Protein AF-A0A5Q2MW19-F1 (afdb_monomer_lite)

Sequence (85 aa):
MAYRLRKKELQIFGDLFIEELELLHHKIKERGIEQIEVIDLAQLKRVDFASLQWLILLTKQQMNAKWHWPTTGELAKIRQLLNSQ

Foldseek 3Di:
DQWDDDQQETEGAEEDEPVVVVVVVVVCVVVPLQSRDDYHCPHYDYYDPVRVVVVLVSVVVNVVVPDDDPDDDPVVVVVVVVVPD

Organism: NCBI:txid356322

Radius of gyration: 12.27 Å; chains: 1; bounding box: 31×28×30 Å

Secondary structure (DSSP, 8-state):
--EEEETTEEEEEEEE-HHHHHHHHHHHHHH-GGG--EEEEEEEEEE-HHHHHHHHHHHHHHHHTT------TTHHHHHHHHT--

Structure (mmCIF, N/CA/C/O backbone):
data_AF-A0A5Q2MW19-F1
#
_entry.id   AF-A0A5Q2MW19-F1
#
loop_
_atom_site.group_PDB
_atom_site.id
_atom_site.type_symbol
_atom_site.label_atom_id
_atom_site.label_alt_id
_atom_site.label_comp_id
_atom_site.label_asym_id
_atom_site.label_entity_id
_atom_site.label_seq_id
_atom_site.pdbx_PDB_ins_code
_atom_site.Cartn_x
_atom_site.Cartn_y
_atom_site.Cartn_z
_atom_site.occupancy
_atom_site.B_iso_or_equiv
_atom_site.auth_seq_id
_atom_site.auth_comp_id
_atom_site.auth_asym_id
_atom_site.auth_atom_id
_atom_site.pdbx_PDB_model_num
ATOM 1 N N . MET A 1 1 ? -3.537 2.822 -14.672 1.00 71.75 1 MET A N 1
ATOM 2 C CA . MET A 1 1 ? -3.963 3.078 -13.288 1.00 71.75 1 MET A CA 1
ATOM 3 C C . MET A 1 1 ? -3.963 1.753 -12.556 1.00 71.75 1 MET A C 1
ATOM 5 O O . MET A 1 1 ? -4.958 1.046 -12.636 1.00 71.75 1 MET A O 1
ATOM 9 N N . ALA A 1 2 ? -2.853 1.399 -11.907 1.00 86.75 2 ALA A N 1
ATOM 10 C CA . ALA A 1 2 ? -2.676 0.136 -11.183 1.00 86.75 2 ALA A CA 1
ATOM 11 C C . ALA A 1 2 ? -3.324 0.100 -9.791 1.00 86.75 2 ALA A C 1
ATOM 13 O O . ALA A 1 2 ? -2.986 -0.744 -8.966 1.00 86.75 2 ALA A O 1
ATOM 14 N N . TYR A 1 3 ? -4.235 1.026 -9.479 1.00 91.94 3 TYR A N 1
ATOM 15 C CA . TYR A 1 3 ? -4.862 1.074 -8.163 1.00 91.94 3 TYR A CA 1
ATOM 16 C C . TYR A 1 3 ? -6.297 1.599 -8.190 1.00 91.94 3 TYR A C 1
ATOM 18 O O . TYR A 1 3 ? -6.719 2.328 -9.092 1.00 91.94 3 TYR A O 1
ATOM 26 N N . ARG A 1 4 ? -7.059 1.244 -7.152 1.00 90.62 4 ARG A N 1
ATOM 27 C CA . ARG A 1 4 ? -8.411 1.741 -6.878 1.00 90.62 4 ARG A CA 1
ATOM 28 C C . ARG A 1 4 ? -8.597 1.932 -5.376 1.00 90.62 4 ARG A C 1
ATOM 30 O O . ARG A 1 4 ? -8.339 1.024 -4.594 1.00 90.62 4 ARG A O 1
ATOM 37 N N . LEU A 1 5 ? -9.119 3.096 -4.991 1.00 90.56 5 LEU A N 1
ATOM 38 C CA . LEU A 1 5 ? -9.521 3.400 -3.617 1.00 90.56 5 LEU A CA 1
ATOM 39 C C . LEU A 1 5 ? -11.042 3.221 -3.473 1.00 90.56 5 LEU A C 1
ATOM 41 O O . LEU A 1 5 ? -11.813 3.862 -4.183 1.00 90.56 5 LEU A O 1
ATOM 45 N N . ARG A 1 6 ? -11.477 2.347 -2.560 1.00 88.69 6 ARG A N 1
ATOM 46 C CA . ARG A 1 6 ? -12.886 2.122 -2.162 1.00 88.69 6 ARG A CA 1
ATOM 47 C C . ARG A 1 6 ? -13.089 2.530 -0.704 1.00 88.69 6 ARG A C 1
ATOM 49 O O . ARG A 1 6 ? -12.100 2.678 -0.004 1.00 88.69 6 ARG A O 1
ATOM 56 N N . LYS A 1 7 ? -14.333 2.626 -0.205 1.00 86.19 7 LYS A N 1
ATOM 57 C CA . LYS A 1 7 ? -14.713 3.184 1.123 1.00 86.19 7 LYS A CA 1
ATOM 58 C C . LYS A 1 7 ? -13.799 2.846 2.315 1.00 86.19 7 LYS A C 1
ATOM 60 O O . LYS A 1 7 ? -13.613 3.719 3.153 1.00 86.19 7 LYS A O 1
ATOM 65 N N . LYS A 1 8 ? -13.200 1.648 2.375 1.00 88.62 8 LYS A N 1
ATOM 66 C CA . LYS A 1 8 ? -12.101 1.269 3.302 1.00 88.62 8 LYS A CA 1
ATOM 67 C C . LYS A 1 8 ? -11.005 0.396 2.647 1.00 88.62 8 LYS A C 1
ATOM 69 O O . LYS A 1 8 ? -10.127 -0.120 3.324 1.00 88.62 8 LYS A O 1
ATOM 74 N N . GLU A 1 9 ? -11.139 0.232 1.328 1.00 88.75 9 GLU A N 1
ATOM 75 C CA . GLU A 1 9 ? -10.331 -0.531 0.364 1.00 88.75 9 GLU A CA 1
ATOM 76 C C . GLU A 1 9 ? -9.161 0.253 -0.261 1.00 88.75 9 GLU A C 1
ATOM 78 O O . GLU A 1 9 ? -9.465 1.254 -0.917 1.00 88.75 9 GLU A O 1
ATOM 83 N N . LEU A 1 10 ? -7.896 -0.179 -0.188 1.00 90.31 10 LEU A N 1
ATOM 84 C CA . LEU A 1 10 ? -6.906 0.095 -1.244 1.00 90.31 10 LEU A CA 1
ATOM 85 C C . LEU A 1 10 ? -6.636 -1.192 -2.027 1.00 90.31 10 LEU A C 1
ATOM 87 O O . LEU A 1 10 ? -6.046 -2.122 -1.498 1.00 90.31 10 LEU A O 1
ATOM 91 N N . GLN A 1 11 ? -7.033 -1.231 -3.296 1.00 91.31 11 GLN A N 1
ATOM 92 C CA . GLN A 1 11 ? -6.750 -2.350 -4.192 1.00 91.31 11 GLN A CA 1
ATOM 93 C C . GLN A 1 11 ? -5.654 -1.952 -5.180 1.00 91.31 11 GLN A C 1
ATOM 95 O O . GLN A 1 11 ? -5.781 -0.914 -5.834 1.00 91.31 11 GLN A O 1
ATOM 100 N N . ILE A 1 12 ? 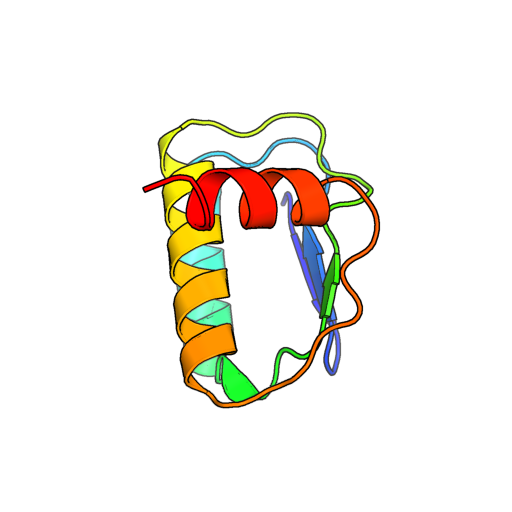-4.617 -2.778 -5.312 1.00 90.81 12 ILE A N 1
ATOM 101 C CA . ILE A 1 12 ? -3.521 -2.617 -6.274 1.00 90.81 12 ILE A CA 1
ATOM 102 C C . ILE A 1 12 ? -3.550 -3.798 -7.245 1.00 90.81 12 ILE A C 1
ATOM 104 O O . ILE A 1 12 ? -3.639 -4.957 -6.841 1.00 90.81 12 ILE A O 1
ATOM 108 N N . PHE A 1 13 ? -3.520 -3.502 -8.540 1.00 91.94 13 PHE A N 1
ATOM 109 C CA . PHE A 1 13 ? -3.710 -4.475 -9.610 1.00 91.94 13 PHE A CA 1
ATOM 110 C C . PHE A 1 13 ? -2.832 -4.158 -10.820 1.00 91.94 13 PHE A C 1
ATOM 112 O O . PHE A 1 13 ? -2.540 -3.003 -11.094 1.00 91.94 13 PHE A O 1
ATOM 119 N N . GLY A 1 14 ? -2.464 -5.169 -11.604 1.00 91.12 14 GLY A N 1
ATOM 120 C CA . GLY A 1 14 ? -1.609 -4.963 -12.774 1.00 91.12 14 GLY A CA 1
ATOM 121 C C . GLY A 1 14 ? -0.162 -4.672 -12.376 1.00 91.12 14 GLY A C 1
ATOM 122 O O . GLY A 1 14 ? 0.377 -5.356 -11.511 1.00 91.12 14 GLY A O 1
ATOM 123 N N . ASP A 1 15 ? 0.475 -3.702 -13.026 1.00 91.94 15 ASP A N 1
ATOM 124 C CA . ASP A 1 15 ? 1.887 -3.385 -12.805 1.00 91.94 15 ASP A CA 1
ATOM 125 C C . ASP A 1 15 ? 2.027 -2.062 -12.047 1.00 91.94 15 ASP A C 1
ATOM 127 O O . ASP A 1 15 ? 1.539 -1.042 -12.526 1.00 91.94 15 ASP A O 1
ATOM 131 N N . LEU A 1 16 ? 2.690 -2.077 -10.890 1.00 90.00 16 LEU A N 1
ATOM 132 C CA . LEU A 1 16 ? 2.919 -0.891 -10.067 1.00 90.00 16 LEU A CA 1
ATOM 133 C C . LEU A 1 16 ? 4.356 -0.381 -10.246 1.00 90.00 16 LEU A C 1
ATOM 135 O O . LEU A 1 16 ? 5.314 -1.055 -9.859 1.00 90.00 16 LEU A O 1
ATOM 139 N N . PHE A 1 17 ? 4.480 0.822 -10.799 1.00 90.44 17 PHE A N 1
ATOM 140 C CA . PHE A 1 17 ? 5.748 1.526 -10.992 1.00 90.44 17 PHE A CA 1
ATOM 141 C C . PHE A 1 17 ? 5.750 2.867 -10.257 1.00 90.44 17 PHE A C 1
ATOM 143 O O . PHE A 1 17 ? 4.685 3.401 -9.919 1.00 90.44 17 PHE A O 1
ATOM 150 N N . ILE A 1 18 ? 6.944 3.414 -10.021 1.00 85.62 18 ILE A N 1
ATOM 151 C CA . ILE A 1 18 ? 7.139 4.635 -9.232 1.00 85.62 18 ILE A CA 1
ATOM 152 C C . ILE A 1 18 ? 6.313 5.831 -9.733 1.00 85.62 18 ILE A C 1
ATOM 154 O O . ILE A 1 18 ? 5.816 6.613 -8.923 1.00 85.62 18 ILE A O 1
ATOM 158 N N . GLU A 1 19 ? 6.085 5.943 -11.042 1.00 86.31 19 GLU A N 1
ATOM 159 C CA . GLU A 1 19 ? 5.325 7.033 -11.659 1.00 86.31 19 GLU A CA 1
ATOM 160 C C . GLU A 1 19 ? 3.849 7.044 -11.229 1.00 86.31 19 GLU A C 1
ATOM 162 O O . GLU A 1 19 ? 3.213 8.097 -11.191 1.00 86.31 19 GLU A O 1
ATOM 167 N N . GLU A 1 20 ? 3.284 5.887 -10.866 1.00 82.75 20 GLU A N 1
ATOM 168 C CA . GLU A 1 20 ? 1.905 5.796 -10.376 1.00 82.75 20 GLU A CA 1
ATOM 169 C C . GLU A 1 20 ? 1.791 6.024 -8.853 1.00 82.75 20 GLU A C 1
ATOM 171 O O . GLU A 1 20 ? 0.682 6.247 -8.346 1.00 82.75 20 GLU A O 1
ATOM 176 N N . LEU A 1 21 ? 2.914 6.022 -8.120 1.00 85.19 21 LEU A N 1
ATOM 177 C CA . LEU A 1 21 ? 2.937 6.171 -6.661 1.00 85.19 21 LEU A CA 1
ATOM 178 C C . LEU A 1 21 ? 2.668 7.592 -6.188 1.00 85.19 21 LEU A C 1
ATOM 180 O O . LEU A 1 21 ? 2.013 7.749 -5.162 1.00 85.19 21 LEU A O 1
ATOM 184 N N . GLU A 1 22 ? 3.159 8.624 -6.879 1.00 84.44 22 GLU A N 1
ATOM 185 C CA . GLU A 1 22 ? 3.002 10.010 -6.409 1.00 84.44 22 GLU A CA 1
ATOM 186 C C . GLU A 1 22 ? 1.522 10.382 -6.266 1.00 84.44 22 GLU A C 1
ATOM 188 O O . GLU A 1 22 ? 1.081 10.867 -5.219 1.00 84.44 22 GLU A O 1
ATOM 193 N N . LEU A 1 23 ? 0.727 10.060 -7.290 1.00 86.19 23 LEU A N 1
ATOM 194 C CA . LEU A 1 23 ? -0.711 10.310 -7.282 1.00 86.19 23 LEU A CA 1
ATOM 195 C C . LEU A 1 23 ? -1.437 9.440 -6.247 1.00 86.19 23 LEU A C 1
ATOM 197 O O . LEU A 1 23 ? -2.377 9.903 -5.599 1.00 86.19 23 LEU A O 1
ATOM 201 N N . LEU A 1 24 ? -1.025 8.179 -6.087 1.00 88.44 24 LEU A N 1
ATOM 202 C CA . LEU A 1 24 ? -1.598 7.288 -5.080 1.00 88.44 24 LEU A CA 1
ATOM 203 C C . LEU A 1 24 ? -1.310 7.799 -3.662 1.00 88.44 24 LEU A C 1
ATOM 205 O O . LEU A 1 24 ? -2.223 7.888 -2.843 1.00 88.44 24 LEU A O 1
ATOM 209 N N . HIS A 1 25 ? -0.068 8.185 -3.384 1.00 87.56 25 HIS A N 1
ATOM 210 C CA . HIS A 1 25 ? 0.350 8.732 -2.101 1.00 87.56 25 HIS A CA 1
ATOM 211 C C . HIS A 1 25 ? -0.433 10.002 -1.761 1.00 87.56 25 HIS A C 1
ATOM 213 O O . HIS A 1 25 ? -0.936 10.119 -0.643 1.00 87.56 25 HIS A O 1
ATOM 219 N N . HIS A 1 26 ? -0.614 10.908 -2.725 1.00 88.75 26 HIS A N 1
ATOM 220 C CA . HIS A 1 26 ? -1.440 12.095 -2.528 1.00 88.75 26 HIS A CA 1
ATOM 221 C C . HIS A 1 26 ? -2.877 11.731 -2.126 1.00 88.75 26 HIS A C 1
ATOM 223 O O . HIS A 1 26 ? -3.347 12.178 -1.083 1.00 88.75 26 HIS A O 1
ATOM 229 N N . LYS A 1 27 ? -3.532 10.828 -2.868 1.00 88.81 27 LYS A N 1
ATOM 230 C CA . LYS A 1 27 ? -4.909 10.392 -2.571 1.00 88.81 27 LYS A CA 1
ATOM 231 C C . LYS A 1 27 ? -5.048 9.691 -1.219 1.00 88.81 27 LYS A C 1
ATOM 233 O O . LYS A 1 27 ? -6.070 9.836 -0.554 1.00 88.81 27 LYS A O 1
ATOM 238 N N . ILE A 1 28 ? -4.046 8.915 -0.806 1.00 89.00 28 ILE A N 1
ATOM 239 C CA . ILE A 1 28 ? -4.022 8.290 0.525 1.00 89.00 28 ILE A CA 1
ATOM 240 C C . ILE A 1 28 ? -3.888 9.360 1.609 1.00 89.00 28 ILE A C 1
ATOM 242 O O . ILE A 1 28 ? -4.591 9.298 2.613 1.00 89.00 28 ILE A O 1
ATOM 246 N N . LYS A 1 29 ? -3.019 10.354 1.401 1.00 86.25 29 LYS A N 1
ATOM 247 C CA . LYS A 1 29 ? -2.808 11.450 2.350 1.00 86.25 29 LYS A CA 1
ATOM 248 C C . LYS A 1 29 ? -4.052 12.326 2.503 1.00 86.25 29 LYS A C 1
ATOM 250 O O . LYS A 1 29 ? -4.397 12.666 3.627 1.00 86.25 29 LYS A O 1
ATOM 255 N N . GLU A 1 30 ? -4.733 12.655 1.406 1.00 88.06 30 GLU A N 1
ATOM 256 C CA . GLU A 1 30 ? -6.004 13.397 1.432 1.00 88.06 30 GLU A CA 1
ATOM 257 C C . GLU A 1 30 ? -7.097 12.637 2.183 1.00 88.06 30 GLU A C 1
ATOM 259 O O . GLU A 1 30 ? -7.895 13.224 2.910 1.00 88.06 30 GLU A O 1
ATOM 264 N N . ARG A 1 31 ? -7.130 11.315 2.007 1.00 85.19 31 ARG A N 1
ATOM 265 C CA . ARG A 1 31 ? -8.127 10.454 2.633 1.00 85.19 31 ARG A CA 1
ATOM 266 C C . ARG A 1 31 ? -7.837 10.143 4.103 1.00 85.19 31 ARG A C 1
ATOM 268 O O . ARG A 1 31 ? -8.771 9.836 4.836 1.00 85.19 31 ARG A O 1
ATOM 275 N N . GLY A 1 32 ? -6.577 10.194 4.518 1.00 85.94 32 GLY A N 1
ATOM 276 C CA . GLY A 1 32 ? -6.125 9.656 5.796 1.00 85.94 32 GLY A CA 1
ATOM 277 C C . GLY A 1 32 ? -5.828 8.160 5.684 1.00 85.94 32 GLY A C 1
ATOM 278 O O . GLY A 1 32 ? -6.689 7.349 5.325 1.00 85.94 32 GLY A O 1
ATOM 279 N N . ILE A 1 33 ? -4.585 7.782 5.986 1.00 82.69 33 ILE A N 1
ATOM 280 C CA . ILE A 1 33 ? -4.112 6.392 5.927 1.00 82.69 33 ILE A CA 1
ATOM 281 C C . ILE A 1 33 ? -4.863 5.484 6.912 1.00 82.69 33 ILE A C 1
ATOM 283 O O . ILE A 1 33 ? -5.051 4.300 6.645 1.00 82.69 33 ILE A O 1
ATOM 287 N N . GLU A 1 34 ? -5.343 6.058 8.013 1.00 81.50 34 GLU A N 1
ATOM 288 C CA . GLU A 1 34 ? -6.147 5.422 9.052 1.00 81.50 34 GLU A CA 1
ATOM 289 C C . GLU A 1 34 ? -7.534 4.977 8.571 1.00 81.50 34 GLU A C 1
ATOM 291 O O . GLU A 1 34 ? -8.164 4.133 9.202 1.00 81.50 34 GLU A O 1
ATOM 296 N N . GLN A 1 35 ? -8.019 5.518 7.448 1.00 84.44 35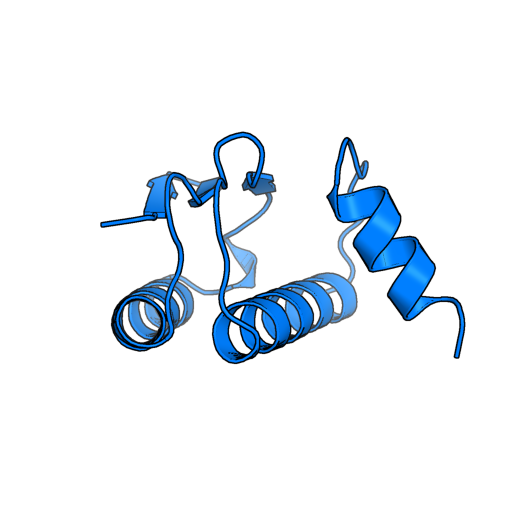 GLN A N 1
ATOM 297 C CA . GLN A 1 35 ? -9.294 5.110 6.851 1.00 84.44 35 GLN A CA 1
ATOM 298 C C . GLN A 1 35 ? -9.159 3.927 5.887 1.00 84.44 35 GLN A C 1
ATOM 300 O O . GLN A 1 35 ? -10.166 3.406 5.392 1.00 84.44 35 GLN A O 1
ATOM 305 N N . ILE A 1 36 ? -7.926 3.541 5.559 1.00 85.62 36 ILE A N 1
ATOM 306 C CA . ILE A 1 36 ? -7.639 2.379 4.727 1.00 85.62 36 ILE A CA 1
ATOM 307 C C . ILE A 1 36 ? -7.456 1.212 5.676 1.00 85.62 36 ILE A C 1
ATOM 309 O O . ILE A 1 36 ? -6.453 1.107 6.372 1.00 85.62 36 ILE A O 1
ATOM 313 N N . GLU A 1 37 ? -8.450 0.341 5.699 1.00 84.81 37 GLU A N 1
ATOM 314 C CA . GLU A 1 37 ? -8.363 -0.883 6.465 1.00 84.81 37 GLU A CA 1
ATOM 315 C C . GLU A 1 37 ? -7.584 -1.886 5.607 1.00 84.81 37 GLU A C 1
ATOM 317 O O . GLU A 1 37 ? -6.443 -2.212 5.909 1.00 84.81 37 GLU A O 1
ATOM 322 N N . VAL A 1 38 ? -8.136 -2.318 4.477 1.00 84.25 38 VAL A N 1
ATOM 323 C CA . VAL A 1 38 ? -7.538 -3.414 3.705 1.00 84.25 38 VAL A CA 1
ATOM 324 C C . VAL A 1 38 ? -6.600 -2.867 2.619 1.00 84.25 38 VAL A C 1
ATOM 326 O O . VAL A 1 38 ? -6.951 -1.921 1.911 1.00 84.25 38 VAL A O 1
ATOM 329 N N . ILE A 1 39 ? -5.440 -3.504 2.430 1.00 86.62 39 ILE A N 1
ATOM 330 C CA . ILE A 1 39 ? -4.613 -3.352 1.222 1.00 86.62 39 ILE A CA 1
ATOM 331 C C . ILE A 1 39 ? -4.663 -4.676 0.446 1.00 86.62 39 ILE A C 1
ATOM 333 O O . ILE A 1 39 ? -4.033 -5.656 0.843 1.00 86.62 39 ILE A O 1
ATOM 337 N N . ASP A 1 40 ? -5.434 -4.717 -0.641 1.00 87.00 40 ASP A N 1
ATOM 338 C CA . ASP A 1 40 ? -5.557 -5.880 -1.524 1.00 87.00 40 ASP A CA 1
ATOM 339 C C . ASP A 1 40 ? -4.494 -5.836 -2.630 1.00 87.00 40 ASP A C 1
ATOM 341 O O . ASP A 1 40 ? -4.501 -4.948 -3.485 1.00 87.00 40 ASP A O 1
ATOM 345 N N . LEU A 1 41 ? -3.594 -6.822 -2.613 1.00 89.31 41 LEU A N 1
ATOM 346 C CA . LEU A 1 41 ? -2.533 -7.018 -3.604 1.00 89.31 41 LEU A CA 1
ATOM 347 C C . LEU A 1 41 ? -2.775 -8.254 -4.489 1.00 89.31 41 LEU A C 1
ATOM 349 O O . LEU A 1 41 ? -1.891 -8.633 -5.251 1.00 89.31 41 LEU A O 1
ATOM 353 N N . ALA A 1 42 ? -3.940 -8.910 -4.407 1.00 87.25 42 ALA A N 1
ATOM 354 C CA . ALA A 1 42 ? -4.180 -10.201 -5.061 1.00 87.25 42 ALA A CA 1
ATOM 355 C C . ALA A 1 42 ? -4.054 -10.162 -6.594 1.00 87.25 42 ALA A C 1
ATOM 357 O O . ALA A 1 42 ? -3.804 -11.188 -7.223 1.00 87.25 42 ALA A O 1
ATOM 358 N N . GLN A 1 43 ? -4.240 -8.988 -7.203 1.00 89.12 43 GLN A N 1
ATOM 359 C CA . GLN A 1 43 ? -4.143 -8.790 -8.651 1.00 89.12 43 GLN A CA 1
ATOM 360 C C . GLN A 1 43 ? -2.857 -8.068 -9.080 1.00 89.12 43 GLN A C 1
ATOM 362 O O . GLN A 1 43 ? -2.736 -7.690 -10.250 1.00 89.12 43 GLN A O 1
ATOM 367 N N . LEU A 1 44 ? -1.911 -7.853 -8.162 1.00 91.50 44 LEU A N 1
ATOM 368 C CA . LEU A 1 44 ? -0.600 -7.297 -8.481 1.00 91.50 44 LEU A CA 1
ATOM 369 C C . LEU A 1 44 ? 0.194 -8.314 -9.313 1.00 91.50 44 LEU A C 1
ATOM 371 O O . LEU A 1 44 ? 0.317 -9.479 -8.945 1.00 91.50 44 LEU A O 1
ATOM 375 N N . LYS A 1 45 ? 0.719 -7.874 -10.456 1.00 89.94 45 LYS A N 1
ATOM 376 C CA . LYS A 1 45 ? 1.492 -8.701 -11.392 1.00 89.94 45 LYS A CA 1
ATOM 377 C C . LYS A 1 45 ? 2.979 -8.399 -11.318 1.00 89.94 45 LYS A C 1
ATOM 379 O O . LYS A 1 45 ? 3.785 -9.320 -11.232 1.00 89.94 45 LYS A O 1
ATOM 384 N N . ARG A 1 46 ? 3.345 -7.118 -11.385 1.00 90.56 46 ARG A N 1
ATOM 385 C CA . ARG A 1 46 ? 4.736 -6.654 -11.331 1.00 90.56 46 ARG A CA 1
ATOM 386 C C . ARG A 1 46 ? 4.833 -5.424 -10.452 1.00 90.56 46 ARG A C 1
ATOM 388 O O . ARG A 1 46 ? 3.905 -4.624 -10.388 1.00 90.56 46 ARG A O 1
ATOM 395 N N . VAL A 1 47 ? 5.969 -5.286 -9.789 1.00 91.12 47 VAL A N 1
ATOM 396 C CA . VAL A 1 47 ? 6.275 -4.145 -8.936 1.00 91.12 47 VAL A CA 1
ATOM 397 C C . VAL A 1 47 ? 7.758 -3.835 -9.067 1.00 91.12 47 VAL A C 1
ATOM 399 O O . VAL A 1 47 ? 8.583 -4.750 -9.019 1.00 91.12 47 VAL A O 1
ATOM 402 N N . ASP A 1 48 ? 8.104 -2.570 -9.290 1.00 92.19 48 ASP A N 1
ATOM 403 C CA . ASP A 1 48 ? 9.503 -2.153 -9.229 1.00 92.19 48 ASP A CA 1
ATOM 404 C C . ASP A 1 48 ? 9.987 -2.050 -7.773 1.00 92.19 48 ASP A C 1
ATOM 406 O O . ASP A 1 48 ? 9.217 -2.068 -6.807 1.00 92.19 48 ASP A O 1
ATOM 410 N N . PHE A 1 49 ? 11.303 -1.972 -7.593 1.00 88.81 49 PHE A N 1
ATOM 411 C CA . PHE A 1 49 ? 11.884 -1.949 -6.255 1.00 88.81 49 PHE A CA 1
ATOM 412 C C . PHE A 1 49 ? 11.417 -0.736 -5.433 1.00 88.81 49 PHE A C 1
ATOM 414 O O . PHE A 1 49 ? 11.144 -0.868 -4.240 1.00 88.81 49 PHE A O 1
ATOM 421 N N . ALA A 1 50 ? 11.283 0.433 -6.062 1.00 89.06 50 ALA A N 1
ATOM 422 C CA . ALA A 1 50 ? 10.866 1.654 -5.380 1.00 89.06 50 ALA A CA 1
ATOM 423 C C . ALA A 1 50 ? 9.412 1.575 -4.882 1.00 89.06 50 ALA A C 1
ATOM 425 O O . ALA A 1 50 ? 9.131 1.917 -3.732 1.00 89.06 50 ALA A O 1
ATOM 426 N N . SER A 1 51 ? 8.504 1.047 -5.702 1.00 89.38 51 SER A N 1
ATOM 427 C CA . SER A 1 51 ? 7.101 0.820 -5.345 1.00 89.38 51 SER A CA 1
ATOM 428 C C . SER A 1 51 ? 6.952 -0.222 -4.256 1.00 89.38 51 SER A C 1
ATOM 430 O O . SER A 1 51 ? 6.142 -0.047 -3.346 1.00 89.38 51 SER A O 1
ATOM 432 N N . LEU A 1 52 ? 7.778 -1.269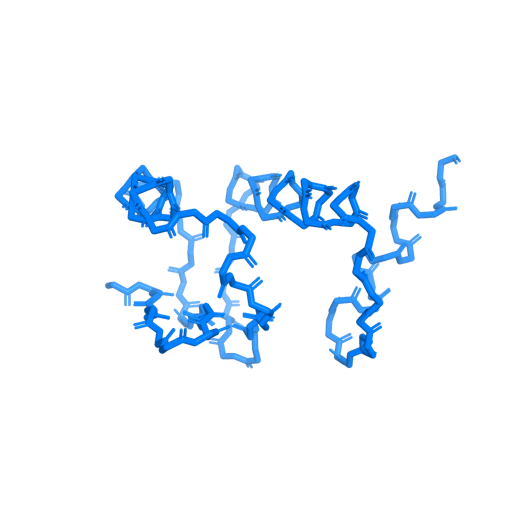 -4.277 1.00 87.81 52 LEU A N 1
ATOM 433 C CA . LEU A 1 52 ? 7.815 -2.245 -3.196 1.00 87.81 52 LEU A CA 1
ATOM 434 C C . LEU A 1 52 ? 8.247 -1.602 -1.867 1.00 87.81 52 LEU A C 1
ATOM 436 O O . LEU A 1 52 ? 7.601 -1.825 -0.843 1.00 87.81 52 LEU A O 1
ATOM 440 N N . GLN A 1 53 ? 9.302 -0.777 -1.872 1.00 87.94 53 GLN A N 1
ATOM 441 C CA . GLN A 1 53 ? 9.747 -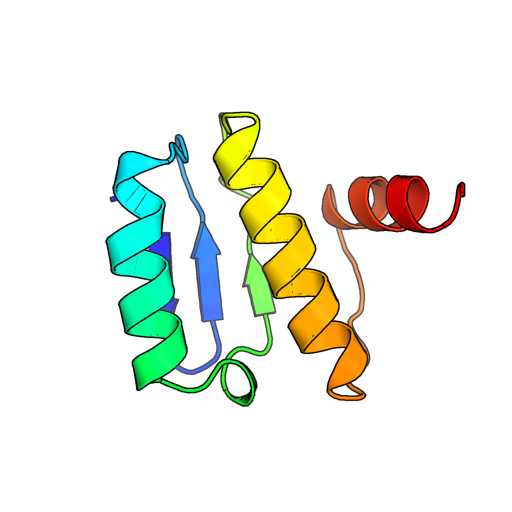0.050 -0.674 1.00 87.94 53 GLN A CA 1
ATOM 442 C C . GLN A 1 53 ? 8.654 0.879 -0.138 1.00 87.94 53 GLN A C 1
ATOM 444 O O . GLN A 1 53 ? 8.407 0.915 1.069 1.00 87.94 53 GLN A O 1
ATOM 449 N N . TRP A 1 54 ? 7.953 1.583 -1.027 1.00 88.81 54 TRP A N 1
ATOM 450 C CA . TRP A 1 54 ? 6.839 2.442 -0.644 1.00 88.81 54 TRP A CA 1
ATOM 451 C C . TRP A 1 54 ? 5.682 1.650 -0.017 1.00 88.81 54 TRP A C 1
ATOM 453 O O . TRP A 1 54 ? 5.186 2.042 1.039 1.00 88.81 54 TRP A O 1
ATOM 463 N N . LEU A 1 55 ? 5.306 0.495 -0.585 1.00 86.44 55 LEU A N 1
ATOM 464 C CA . LEU A 1 55 ? 4.276 -0.384 -0.010 1.00 86.44 55 LEU A CA 1
ATOM 465 C C . LEU A 1 55 ? 4.659 -0.894 1.380 1.00 86.44 55 LEU A C 1
ATOM 467 O O . LEU A 1 55 ? 3.820 -0.935 2.283 1.00 86.44 55 LEU A O 1
ATOM 471 N N . ILE A 1 56 ? 5.929 -1.251 1.578 1.00 85.19 56 ILE A N 1
ATOM 472 C CA . ILE A 1 56 ? 6.451 -1.648 2.889 1.00 85.19 56 ILE A CA 1
ATOM 473 C C . ILE A 1 56 ? 6.317 -0.492 3.884 1.00 85.19 56 ILE A C 1
ATOM 475 O O . ILE A 1 56 ? 5.869 -0.700 5.013 1.00 85.19 56 ILE A O 1
ATOM 479 N N . LEU A 1 57 ? 6.682 0.727 3.479 1.00 85.31 57 LEU A N 1
ATOM 480 C CA . LEU A 1 57 ? 6.604 1.909 4.334 1.00 85.31 57 LEU A CA 1
ATOM 481 C C . LEU A 1 57 ? 5.152 2.235 4.717 1.00 85.31 57 LEU A C 1
ATOM 483 O O . LEU A 1 57 ? 4.866 2.464 5.892 1.00 85.31 57 LEU A O 1
ATOM 487 N N . LEU A 1 58 ? 4.238 2.170 3.746 1.00 83.00 58 LEU A N 1
ATOM 488 C CA . LEU A 1 58 ? 2.799 2.349 3.939 1.00 83.00 58 LEU A CA 1
ATOM 489 C C . LEU A 1 58 ? 2.239 1.320 4.933 1.00 83.00 58 LEU A C 1
ATOM 491 O O . LEU A 1 58 ? 1.541 1.671 5.883 1.00 83.00 58 LEU A O 1
ATOM 4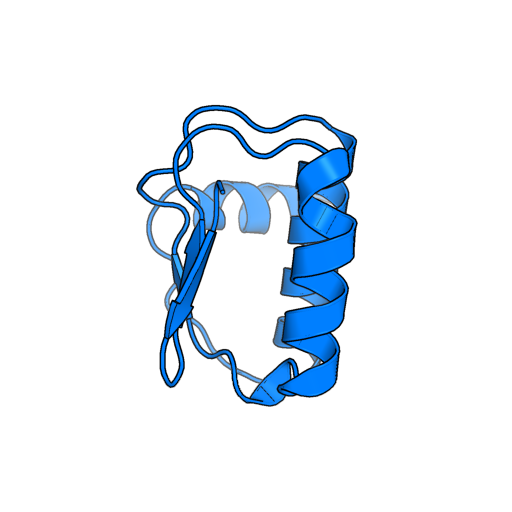95 N N . THR A 1 59 ? 2.614 0.050 4.766 1.00 77.44 59 THR A N 1
ATOM 496 C CA . THR A 1 59 ? 2.188 -1.039 5.658 1.00 77.44 59 THR A CA 1
ATOM 497 C C . THR A 1 59 ? 2.722 -0.833 7.080 1.00 77.44 59 THR A C 1
ATOM 499 O O . THR A 1 59 ? 1.989 -1.013 8.050 1.00 77.44 59 THR A O 1
ATOM 502 N N . LYS A 1 60 ? 3.977 -0.384 7.237 1.00 77.81 60 LYS A N 1
ATOM 503 C CA . LYS A 1 60 ? 4.560 -0.050 8.550 1.00 77.81 60 LYS A CA 1
ATOM 504 C C . LYS A 1 60 ? 3.828 1.106 9.236 1.00 77.81 60 LYS A C 1
ATOM 506 O O . LYS A 1 60 ? 3.580 1.033 10.439 1.00 77.81 60 LYS A O 1
ATOM 511 N N . GLN A 1 61 ? 3.467 2.152 8.490 1.00 74.12 61 GLN A N 1
ATOM 512 C CA . GLN A 1 61 ? 2.686 3.275 9.020 1.00 74.12 61 GLN A CA 1
ATOM 513 C C . GLN A 1 61 ? 1.318 2.811 9.534 1.00 74.12 61 GLN A C 1
ATOM 515 O O . GLN A 1 61 ? 0.914 3.212 10.625 1.00 74.12 61 GLN A O 1
ATOM 520 N N . GLN A 1 62 ? 0.653 1.899 8.819 1.00 68.62 62 GLN A N 1
ATOM 521 C CA . GLN A 1 62 ? -0.592 1.289 9.290 1.00 68.62 62 GLN A CA 1
ATOM 522 C C . GLN A 1 62 ? -0.406 0.390 10.519 1.00 68.62 62 GLN A C 1
ATOM 524 O O . GLN A 1 62 ? -1.210 0.443 11.447 1.00 68.62 62 GLN A O 1
ATOM 529 N N . MET A 1 63 ? 0.658 -0.413 10.576 1.00 66.44 63 MET A N 1
ATOM 530 C CA . MET A 1 63 ? 0.928 -1.276 11.735 1.00 66.44 63 MET A CA 1
ATOM 531 C C . MET A 1 63 ? 1.200 -0.467 13.011 1.00 66.44 63 MET A C 1
ATOM 533 O O . MET A 1 63 ? 0.679 -0.801 14.078 1.00 66.44 63 MET A O 1
ATOM 537 N N . ASN A 1 64 ? 1.955 0.631 12.905 1.00 63.91 64 ASN A N 1
ATOM 538 C CA . ASN A 1 64 ? 2.197 1.543 14.026 1.00 63.91 64 ASN A CA 1
ATOM 539 C C . ASN A 1 64 ? 0.920 2.252 14.508 1.00 63.91 64 ASN A C 1
ATOM 541 O O . ASN A 1 64 ? 0.866 2.685 15.659 1.00 63.91 64 ASN A O 1
ATOM 545 N N . ALA A 1 65 ? -0.135 2.303 13.687 1.00 56.50 65 ALA A N 1
ATOM 546 C CA . ALA A 1 65 ? -1.442 2.829 14.074 1.00 56.50 65 ALA A CA 1
ATOM 547 C C . ALA A 1 65 ? -2.260 1.886 14.994 1.00 56.50 65 ALA A C 1
ATOM 549 O O . ALA A 1 65 ? -3.395 2.211 15.330 1.00 56.50 65 ALA A O 1
ATOM 550 N N . LYS A 1 66 ? -1.688 0.760 15.470 1.00 47.78 66 LYS A N 1
ATOM 551 C CA . LYS A 1 66 ? -2.295 -0.232 16.393 1.00 47.78 66 LYS A CA 1
ATOM 552 C C . LYS A 1 66 ? -3.499 -1.007 15.832 1.00 47.78 66 LYS A C 1
ATOM 554 O O . LYS A 1 66 ? -4.459 -1.255 16.558 1.00 47.78 66 LYS A O 1
ATOM 559 N N . TRP A 1 67 ? -3.463 -1.433 14.569 1.00 47.59 67 TRP A N 1
ATOM 560 C CA . TRP A 1 67 ? -4.540 -2.244 13.978 1.00 47.59 67 TRP A CA 1
ATOM 561 C C . TRP A 1 67 ? -4.079 -3.667 13.632 1.00 47.59 67 TRP A C 1
ATOM 563 O O . TRP A 1 67 ? -3.007 -3.881 13.068 1.00 47.59 67 TRP A O 1
ATOM 573 N N . HIS A 1 68 ? -4.887 -4.656 14.025 1.00 44.78 68 HIS A N 1
ATOM 574 C CA . HIS A 1 68 ? -4.658 -6.079 13.770 1.00 44.78 68 HIS A CA 1
ATOM 575 C C . HIS A 1 68 ? -5.222 -6.481 12.406 1.00 44.78 68 HIS A C 1
ATOM 577 O O . HIS A 1 68 ? -6.414 -6.325 12.162 1.00 44.78 68 HIS A O 1
ATOM 583 N N . TRP A 1 69 ? -4.375 -7.070 11.561 1.00 46.91 69 TRP A N 1
ATOM 584 C CA . TRP A 1 69 ? -4.772 -7.644 10.276 1.00 46.91 69 TRP A CA 1
ATOM 585 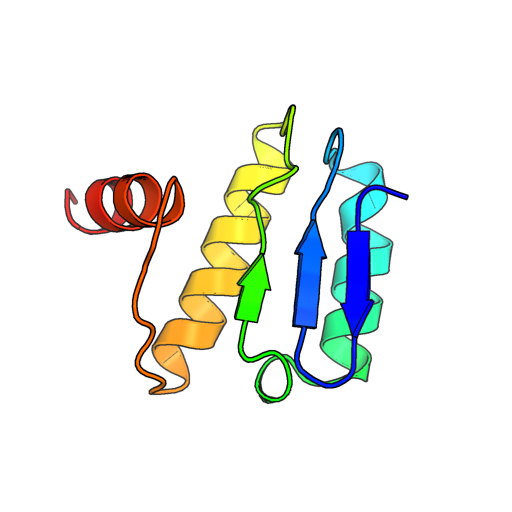C C . TRP A 1 69 ? -4.619 -9.169 10.263 1.00 46.91 69 TRP A C 1
ATOM 587 O O . TRP A 1 69 ? -3.529 -9.664 10.584 1.00 46.91 69 TRP A O 1
ATOM 597 N N . PRO A 1 70 ? -5.639 -9.929 9.814 1.00 44.16 70 PRO A N 1
ATOM 598 C CA . PRO A 1 70 ? -5.429 -11.272 9.298 1.00 44.16 70 PRO A CA 1
ATOM 599 C C . PRO A 1 70 ? -4.728 -11.149 7.939 1.00 44.16 70 PRO A C 1
ATOM 601 O O . PRO A 1 70 ? -5.303 -10.731 6.937 1.00 44.16 70 PRO A O 1
ATOM 604 N N . THR A 1 71 ? -3.437 -11.460 7.923 1.00 51.97 71 THR A N 1
ATOM 605 C CA . THR A 1 71 ? -2.609 -11.453 6.713 1.00 51.97 71 THR A CA 1
ATOM 606 C C . THR A 1 71 ? -2.916 -12.713 5.908 1.00 51.97 71 THR A C 1
ATOM 608 O O . THR A 1 71 ? -2.719 -13.818 6.405 1.00 51.97 71 THR A O 1
ATOM 611 N N . THR A 1 72 ? -3.400 -12.569 4.674 1.00 53.72 72 THR A N 1
ATOM 612 C CA . THR A 1 72 ? -3.567 -13.694 3.739 1.00 53.72 72 THR A CA 1
ATOM 613 C C . THR A 1 72 ? -2.758 -13.440 2.466 1.00 53.72 72 THR A C 1
ATOM 615 O O . THR A 1 72 ? -2.577 -12.297 2.048 1.00 53.72 72 THR A O 1
ATOM 618 N N . GLY A 1 73 ? -2.205 -14.505 1.877 1.00 63.22 73 GLY A N 1
ATOM 619 C CA . GLY A 1 73 ? -1.427 -14.430 0.635 1.00 63.22 73 GLY A CA 1
ATOM 620 C C . GLY A 1 73 ? -0.024 -13.823 0.784 1.00 63.22 73 GLY A C 1
ATOM 621 O O . GLY A 1 73 ? 0.676 -14.051 1.771 1.00 63.22 73 GLY A O 1
ATOM 622 N N . GLU A 1 74 ? 0.415 -13.068 -0.226 1.00 57.72 74 GLU A N 1
ATOM 623 C CA . GLU A 1 74 ? 1.798 -12.579 -0.377 1.00 57.72 74 GLU A CA 1
ATOM 624 C C . GLU A 1 74 ? 2.265 -11.622 0.735 1.00 57.72 74 GLU A C 1
ATOM 626 O O . GLU A 1 74 ? 3.459 -11.539 1.027 1.00 57.72 74 GLU A O 1
ATOM 631 N N . LEU A 1 75 ? 1.332 -10.983 1.446 1.00 59.59 75 LEU A N 1
ATOM 632 C CA . LEU A 1 75 ? 1.627 -10.162 2.625 1.00 59.59 75 LEU A CA 1
ATOM 633 C C . LEU A 1 75 ? 2.224 -10.970 3.788 1.00 59.59 75 LEU A C 1
ATOM 635 O O . LEU A 1 75 ? 2.971 -10.412 4.593 1.00 59.59 75 LEU A O 1
ATOM 639 N N . ALA A 1 76 ? 1.969 -12.282 3.864 1.00 59.84 76 ALA A N 1
ATOM 640 C CA . ALA A 1 76 ? 2.639 -13.150 4.831 1.00 59.84 76 ALA A CA 1
ATOM 641 C C . ALA A 1 76 ? 4.153 -13.224 4.566 1.00 59.84 76 ALA A C 1
ATOM 643 O O . ALA A 1 76 ? 4.935 -13.174 5.512 1.00 59.84 76 ALA A O 1
ATOM 644 N N . LYS A 1 77 ? 4.573 -13.248 3.291 1.00 61.44 77 LYS A N 1
ATOM 645 C CA . LYS A 1 77 ? 5.993 -13.262 2.900 1.00 61.44 77 LYS A CA 1
ATOM 646 C C . LYS A 1 77 ? 6.674 -11.931 3.224 1.00 61.44 77 LYS A C 1
ATOM 648 O O . LYS A 1 77 ? 7.785 -11.928 3.741 1.00 61.44 77 LYS A O 1
ATOM 653 N N . ILE A 1 78 ? 5.993 -10.804 2.989 1.00 62.78 78 ILE A N 1
ATOM 654 C CA . ILE A 1 78 ? 6.497 -9.467 3.353 1.00 62.78 78 ILE A CA 1
ATOM 655 C C . ILE A 1 78 ? 6.639 -9.347 4.875 1.00 62.78 78 ILE A C 1
ATOM 657 O O . ILE A 1 78 ? 7.672 -8.897 5.363 1.00 62.78 78 ILE A O 1
ATOM 661 N N . ARG A 1 79 ? 5.649 -9.812 5.646 1.00 63.72 79 ARG A N 1
ATOM 662 C CA . ARG A 1 79 ? 5.737 -9.857 7.113 1.00 63.72 79 ARG A CA 1
ATOM 663 C C . ARG A 1 79 ? 6.906 -10.719 7.592 1.00 63.72 79 ARG A C 1
ATOM 665 O O . ARG A 1 79 ? 7.610 -10.331 8.516 1.00 63.72 79 ARG A O 1
ATOM 672 N N . GLN A 1 80 ? 7.124 -11.866 6.956 1.00 62.62 80 GLN A N 1
ATOM 673 C CA . GLN A 1 80 ? 8.228 -12.766 7.278 1.00 62.62 80 GLN A CA 1
ATOM 674 C C . GLN A 1 80 ? 9.588 -12.115 6.982 1.00 62.62 80 GLN A C 1
ATOM 676 O O . GLN A 1 80 ? 10.480 -12.165 7.824 1.00 62.62 80 GLN A O 1
ATOM 681 N N . LEU A 1 81 ? 9.717 -11.415 5.850 1.00 64.31 81 LEU A N 1
ATOM 682 C CA . LEU A 1 81 ? 10.904 -10.622 5.506 1.00 64.31 81 LEU A CA 1
ATOM 683 C C . LEU A 1 81 ? 11.161 -9.489 6.509 1.00 64.31 81 LEU A C 1
ATOM 685 O O . LEU A 1 81 ? 12.310 -9.214 6.838 1.00 64.31 81 LEU A O 1
ATOM 689 N N . LEU A 1 82 ? 10.105 -8.857 7.025 1.00 62.56 82 LEU A N 1
ATOM 690 C CA . LEU A 1 82 ? 10.213 -7.791 8.024 1.00 62.56 82 LEU A CA 1
ATOM 691 C C . LEU A 1 82 ? 10.574 -8.293 9.431 1.00 62.56 82 LEU A C 1
ATOM 693 O O . LEU A 1 82 ? 11.184 -7.542 10.182 1.00 62.56 82 LEU A O 1
ATOM 697 N N . ASN A 1 83 ? 10.228 -9.535 9.780 1.00 56.16 83 ASN A N 1
ATOM 698 C CA . ASN A 1 83 ? 10.543 -10.152 11.077 1.00 56.16 83 ASN A CA 1
ATOM 699 C C . ASN A 1 83 ? 11.901 -10.885 11.105 1.00 56.16 83 ASN A C 1
ATOM 701 O O . ASN A 1 83 ? 12.249 -11.457 12.133 1.00 56.16 83 ASN A O 1
ATOM 705 N N . SER A 1 84 ? 12.634 -10.918 9.987 1.00 54.72 84 SER A N 1
ATOM 706 C CA . SER A 1 84 ? 13.923 -11.623 9.856 1.00 54.72 84 SER A CA 1
ATOM 707 C C . SER A 1 84 ? 15.147 -10.699 9.995 1.00 54.72 84 SER A C 1
ATOM 709 O O . SER A 1 84 ? 16.230 -11.075 9.548 1.00 54.72 84 SER A O 1
ATOM 711 N N . GLN A 1 85 ? 14.981 -9.495 10.561 1.00 46.88 85 GLN A N 1
ATOM 712 C CA . GLN A 1 85 ? 16.088 -8.605 10.948 1.00 46.88 85 GLN A CA 1
ATOM 713 C C . GLN A 1 85 ? 16.368 -8.690 12.443 1.00 46.88 85 GLN A C 1
ATOM 715 O O . GLN A 1 85 ? 15.390 -8.609 13.219 1.00 46.88 85 GLN A O 1
#

pLDDT: mean 78.56, std 14.49, range [44.16, 92.19]